Protein AF-A0A182U8M3-F1 (afdb_monomer_lite)

Structure (mmCIF, N/CA/C/O backbone):
data_AF-A0A182U8M3-F1
#
_entry.id   AF-A0A182U8M3-F1
#
loop_
_atom_site.group_PDB
_atom_site.id
_atom_site.type_symbol
_atom_site.label_atom_id
_atom_site.label_alt_id
_atom_site.label_comp_id
_atom_site.label_asym_id
_atom_site.label_entity_id
_atom_site.label_seq_id
_atom_site.pdbx_PDB_ins_code
_atom_site.Cartn_x
_atom_site.Cartn_y
_atom_site.Cartn_z
_atom_site.occupancy
_atom_site.B_iso_or_equiv
_atom_site.auth_seq_id
_atom_site.auth_comp_id
_atom_site.auth_asym_id
_atom_site.auth_atom_id
_atom_site.pdbx_PDB_model_num
ATOM 1 N N . MET A 1 1 ? 18.937 -15.561 -2.465 1.00 44.78 1 MET A N 1
ATOM 2 C CA . MET A 1 1 ? 18.949 -14.124 -2.794 1.00 44.78 1 MET A CA 1
ATOM 3 C C . MET A 1 1 ? 18.477 -13.353 -1.575 1.00 44.78 1 MET A C 1
ATOM 5 O O . MET A 1 1 ? 17.292 -13.453 -1.260 1.00 44.78 1 MET A O 1
ATOM 9 N N . PRO A 1 2 ? 19.389 -12.716 -0.826 1.00 51.06 2 PRO A N 1
ATOM 10 C CA . PRO A 1 2 ? 19.017 -11.904 0.322 1.00 51.06 2 PRO A CA 1
ATOM 11 C C . PRO A 1 2 ? 18.253 -10.675 -0.180 1.00 51.06 2 PRO A C 1
ATOM 13 O O . PRO A 1 2 ? 18.637 -10.051 -1.162 1.00 51.06 2 PRO A O 1
ATOM 16 N N . PHE A 1 3 ? 17.123 -10.382 0.449 1.00 63.44 3 PHE A N 1
ATOM 17 C CA . PHE A 1 3 ? 16.332 -9.193 0.163 1.00 63.44 3 PHE A CA 1
ATOM 18 C C . PHE A 1 3 ? 17.054 -7.983 0.769 1.00 63.44 3 PHE A C 1
ATOM 20 O O . PHE A 1 3 ? 17.241 -7.944 1.987 1.00 63.44 3 PHE A O 1
ATOM 27 N N . ASP A 1 4 ? 17.492 -7.029 -0.058 1.00 78.06 4 ASP A N 1
ATOM 28 C CA . ASP A 1 4 ? 18.108 -5.802 0.449 1.00 78.06 4 ASP A CA 1
ATOM 29 C C . ASP A 1 4 ? 17.029 -4.946 1.131 1.00 78.06 4 ASP A C 1
ATOM 31 O O . ASP A 1 4 ? 15.959 -4.684 0.576 1.00 78.06 4 ASP A O 1
ATOM 35 N N . LYS A 1 5 ? 17.311 -4.490 2.356 1.00 80.62 5 LYS A N 1
ATOM 36 C CA . LYS A 1 5 ? 16.418 -3.615 3.130 1.00 80.62 5 LYS A CA 1
ATOM 37 C C . LYS A 1 5 ? 16.117 -2.319 2.377 1.00 80.62 5 LYS A C 1
ATOM 39 O O . LYS A 1 5 ? 15.052 -1.737 2.576 1.00 80.62 5 LYS A O 1
ATOM 44 N N . LYS A 1 6 ? 17.014 -1.899 1.479 1.00 83.12 6 LYS A N 1
ATOM 45 C CA . LYS A 1 6 ? 16.821 -0.733 0.607 1.00 83.12 6 LYS A CA 1
ATOM 46 C C . LYS A 1 6 ? 15.579 -0.851 -0.280 1.00 83.12 6 LYS A C 1
ATOM 48 O O . LYS A 1 6 ? 14.962 0.166 -0.571 1.00 83.12 6 LYS A O 1
ATOM 53 N N . HIS A 1 7 ? 15.141 -2.063 -0.630 1.00 82.75 7 HIS A N 1
ATOM 54 C CA . HIS A 1 7 ? 13.931 -2.256 -1.436 1.00 82.75 7 HIS A CA 1
ATOM 55 C C . HIS A 1 7 ? 12.655 -1.824 -0.704 1.00 82.75 7 HIS A C 1
ATOM 57 O O . HIS A 1 7 ? 11.691 -1.416 -1.346 1.00 82.75 7 HIS A O 1
ATOM 63 N N . LEU A 1 8 ? 12.642 -1.850 0.635 1.00 84.00 8 LEU A N 1
ATOM 64 C CA . LEU A 1 8 ? 11.505 -1.340 1.414 1.00 84.00 8 LEU A CA 1
ATOM 65 C C . LEU A 1 8 ? 11.366 0.171 1.301 1.00 84.00 8 LEU A C 1
ATOM 67 O O . LEU A 1 8 ? 10.253 0.684 1.329 1.00 84.00 8 LEU A O 1
ATOM 71 N N . LEU A 1 9 ? 12.485 0.877 1.136 1.00 87.00 9 LEU A N 1
ATOM 72 C CA . LEU A 1 9 ? 12.478 2.326 0.973 1.00 87.00 9 LEU A CA 1
ATOM 73 C C . LEU A 1 9 ? 11.791 2.727 -0.340 1.00 87.00 9 LEU A C 1
ATOM 75 O O . LEU A 1 9 ? 11.112 3.748 -0.378 1.00 87.00 9 LEU A O 1
ATOM 79 N N . LEU A 1 10 ? 11.879 1.889 -1.380 1.00 86.50 10 LEU A N 1
ATOM 80 C CA . LEU A 1 10 ? 11.209 2.118 -2.665 1.00 86.50 10 LEU A CA 1
ATOM 81 C C . LEU A 1 10 ? 9.677 2.034 -2.567 1.00 86.50 10 LEU A C 1
ATOM 83 O O . LEU A 1 10 ? 8.983 2.670 -3.355 1.00 86.50 10 LEU A O 1
ATOM 87 N N . LEU A 1 11 ? 9.133 1.291 -1.596 1.00 85.88 11 LEU A N 1
ATOM 88 C CA . LEU A 1 11 ? 7.682 1.219 -1.367 1.00 85.88 11 LEU A CA 1
ATOM 89 C C . LEU A 1 11 ? 7.127 2.499 -0.725 1.00 85.88 11 LEU A C 1
ATOM 91 O O . LEU A 1 11 ? 5.935 2.778 -0.835 1.00 85.88 11 LEU A O 1
ATOM 95 N N . LEU A 1 12 ? 7.987 3.278 -0.066 1.00 86.56 12 LEU A N 1
ATOM 96 C CA . LEU A 1 12 ? 7.625 4.558 0.542 1.00 86.56 12 LEU A CA 1
ATOM 97 C C . LEU A 1 12 ? 7.714 5.720 -0.460 1.00 86.56 12 LEU A C 1
ATOM 99 O O . LEU A 1 12 ? 7.166 6.793 -0.202 1.00 86.56 12 LEU A O 1
ATOM 103 N N . ASP A 1 13 ? 8.361 5.505 -1.608 1.00 87.00 13 ASP A N 1
ATOM 104 C CA . ASP A 1 13 ? 8.422 6.482 -2.689 1.00 87.00 13 ASP A CA 1
ATOM 105 C C . ASP A 1 13 ? 7.098 6.519 -3.469 1.00 87.00 13 ASP A C 1
ATOM 107 O O . ASP A 1 13 ? 6.575 5.494 -3.918 1.00 87.00 13 ASP A O 1
ATOM 111 N N . ARG A 1 14 ? 6.534 7.720 -3.638 1.00 87.12 14 ARG A N 1
ATOM 112 C CA . ARG A 1 14 ? 5.266 7.982 -4.351 1.00 87.12 14 ARG A CA 1
ATOM 113 C C . ARG A 1 14 ? 4.137 6.999 -3.974 1.00 87.12 14 ARG A C 1
ATOM 115 O O . ARG A 1 14 ? 3.707 6.195 -4.805 1.00 87.12 14 ARG A O 1
ATOM 122 N N . PRO A 1 15 ? 3.578 7.081 -2.755 1.00 86.06 15 PRO A N 1
ATOM 123 C CA . PRO A 1 15 ? 2.660 6.066 -2.211 1.00 86.06 15 PRO A CA 1
ATOM 124 C C . PRO A 1 15 ? 1.330 5.921 -2.978 1.00 86.06 15 PRO A C 1
ATOM 126 O O . PRO A 1 15 ? 0.626 4.917 -2.867 1.00 86.06 15 PRO A O 1
ATOM 129 N N . ARG A 1 16 ? 0.950 6.925 -3.779 1.00 85.94 16 ARG A N 1
ATOM 130 C CA . ARG A 1 16 ? -0.273 6.877 -4.600 1.00 85.94 16 ARG A CA 1
ATOM 131 C C . ARG A 1 16 ? -0.083 6.142 -5.925 1.00 85.94 16 ARG A C 1
ATOM 133 O O . ARG A 1 16 ? -1.070 5.723 -6.528 1.00 85.94 16 ARG A O 1
ATOM 140 N N . GLU A 1 17 ? 1.155 5.957 -6.362 1.00 86.88 17 GLU A N 1
ATOM 141 C CA . GLU A 1 17 ? 1.478 5.265 -7.604 1.00 86.88 17 GLU A CA 1
ATOM 142 C C . GLU A 1 17 ? 1.553 3.749 -7.368 1.00 86.88 17 GLU A C 1
ATOM 144 O O . GLU A 1 17 ? 2.254 3.320 -6.449 1.00 86.88 17 GLU A O 1
ATOM 149 N N . PRO A 1 18 ? 0.832 2.923 -8.156 1.00 86.62 18 PRO A N 1
ATOM 150 C CA . PRO A 1 18 ? 1.007 1.474 -8.184 1.00 86.62 18 PRO A CA 1
ATOM 151 C C . PRO A 1 18 ? 2.467 0.998 -8.185 1.00 86.62 18 PRO A C 1
ATOM 153 O O . PRO A 1 18 ? 3.319 1.580 -8.846 1.00 86.62 18 PRO A O 1
ATOM 156 N N . VAL A 1 19 ? 2.725 -0.105 -7.480 1.00 85.88 19 VAL A N 1
ATOM 157 C CA . VAL A 1 19 ? 4.077 -0.643 -7.236 1.00 85.88 19 VAL A CA 1
ATOM 158 C C . VAL A 1 19 ? 4.762 -1.172 -8.504 1.00 85.88 19 VAL A C 1
ATOM 160 O O . VAL A 1 19 ? 5.982 -1.173 -8.582 1.00 85.88 19 VAL A O 1
ATOM 163 N N . PHE A 1 20 ? 3.992 -1.576 -9.516 1.00 82.81 20 PHE A N 1
ATOM 164 C CA . PHE A 1 20 ? 4.525 -2.019 -10.810 1.00 82.81 20 PHE A CA 1
ATOM 165 C C . PHE A 1 20 ? 5.028 -0.864 -11.697 1.00 82.81 20 PHE A C 1
ATOM 167 O O . PHE A 1 20 ? 5.617 -1.113 -12.745 1.00 82.81 20 PHE A O 1
ATOM 174 N N . MET A 1 21 ? 4.773 0.397 -11.325 1.00 84.62 21 MET A N 1
ATOM 175 C CA . MET A 1 21 ? 5.399 1.539 -11.995 1.00 84.62 21 MET A CA 1
ATOM 176 C C . MET A 1 21 ? 6.823 1.743 -11.477 1.00 84.62 21 MET A C 1
ATOM 178 O O . MET A 1 21 ? 7.124 1.429 -10.327 1.00 84.62 21 MET A O 1
ATOM 182 N N . GLY A 1 22 ? 7.688 2.302 -12.325 1.00 81.25 22 GLY A N 1
ATOM 183 C CA . GLY A 1 22 ? 9.079 2.581 -11.970 1.00 81.25 22 GLY A CA 1
ATOM 184 C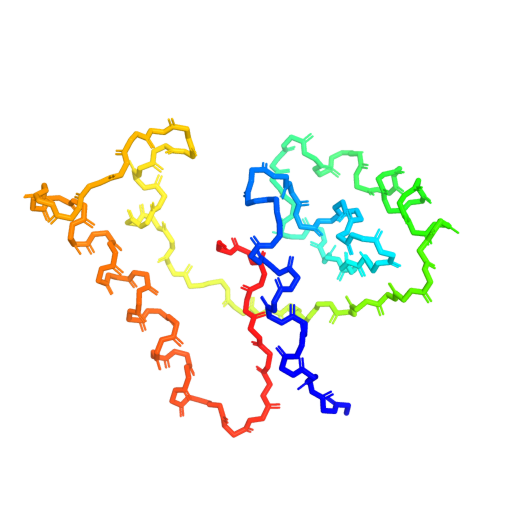 C . GLY A 1 22 ? 9.200 3.466 -10.730 1.00 81.25 22 GLY A C 1
ATOM 185 O O . GLY A 1 22 ? 8.729 4.604 -10.718 1.00 81.25 22 GLY A O 1
ATOM 186 N N . LYS A 1 23 ? 9.860 2.941 -9.694 1.00 81.44 23 LYS A N 1
ATOM 187 C CA . LYS A 1 23 ? 10.268 3.679 -8.494 1.00 81.44 23 LYS A CA 1
ATOM 188 C C . LYS A 1 23 ? 11.723 4.092 -8.690 1.00 81.44 23 LYS A C 1
ATOM 190 O O . LYS A 1 23 ? 12.650 3.305 -8.496 1.00 81.44 23 LYS A O 1
ATOM 195 N N . GLY A 1 24 ? 11.925 5.309 -9.191 1.00 79.19 24 GLY A N 1
ATOM 196 C CA . GLY A 1 24 ? 13.231 5.747 -9.681 1.00 79.19 24 GLY A CA 1
ATOM 197 C C . GLY A 1 24 ? 13.647 4.952 -10.922 1.00 79.19 24 GLY A C 1
ATOM 198 O O . GLY A 1 24 ? 12.997 5.056 -11.958 1.00 79.19 24 GLY A O 1
ATOM 199 N N . ARG A 1 25 ? 14.724 4.165 -10.815 1.00 80.88 25 ARG A N 1
ATOM 200 C CA . ARG A 1 25 ? 15.242 3.303 -11.899 1.00 80.88 25 ARG A CA 1
ATOM 201 C C . ARG A 1 25 ? 14.944 1.813 -11.697 1.00 80.88 25 ARG A C 1
ATOM 203 O O . ARG A 1 25 ? 15.434 0.978 -12.454 1.00 80.88 25 ARG A O 1
ATOM 210 N N . VAL A 1 26 ? 14.149 1.490 -10.678 1.00 85.44 26 VAL A N 1
ATOM 211 C CA . VAL A 1 26 ? 13.853 0.119 -10.256 1.00 85.44 26 VAL A CA 1
ATOM 212 C C . VAL A 1 26 ? 12.380 -0.196 -10.493 1.00 85.44 26 VAL A C 1
ATOM 214 O O . VAL A 1 26 ? 11.507 0.637 -10.229 1.00 85.44 26 VAL A O 1
ATOM 217 N N . VAL A 1 27 ? 12.092 -1.406 -10.970 1.00 86.56 27 VAL A N 1
ATOM 218 C CA . VAL A 1 27 ? 10.725 -1.906 -11.175 1.00 86.56 27 VAL A CA 1
ATOM 219 C C . VAL A 1 27 ? 10.519 -3.199 -10.398 1.00 86.56 27 VAL A C 1
ATOM 221 O O . VAL A 1 27 ? 11.371 -4.088 -10.392 1.00 86.56 27 VAL A O 1
ATOM 224 N N . PHE A 1 28 ? 9.364 -3.313 -9.748 1.00 86.00 28 PHE A N 1
ATOM 225 C CA . PHE A 1 28 ? 8.930 -4.561 -9.136 1.00 86.00 28 PHE A CA 1
ATOM 226 C C . PHE A 1 28 ? 8.226 -5.424 -10.179 1.00 86.00 28 PHE A C 1
ATOM 228 O O . PHE A 1 28 ? 7.232 -5.003 -10.773 1.00 86.00 28 PHE A O 1
ATOM 235 N N . ASP A 1 29 ? 8.724 -6.640 -10.369 1.00 84.88 29 ASP A N 1
ATOM 236 C CA . ASP A 1 29 ? 8.057 -7.648 -11.185 1.00 84.88 29 ASP A CA 1
ATOM 237 C C . ASP A 1 29 ? 6.992 -8.333 -10.325 1.00 84.88 29 ASP A C 1
ATOM 239 O O . ASP A 1 29 ? 7.287 -9.173 -9.468 1.00 84.88 29 ASP A O 1
ATOM 243 N N . VAL A 1 30 ? 5.761 -7.844 -10.478 1.00 83.19 30 VAL A N 1
ATOM 244 C CA . VAL A 1 30 ? 4.601 -8.220 -9.674 1.00 83.19 30 VAL A CA 1
ATOM 245 C C . VAL A 1 30 ? 3.772 -9.261 -10.431 1.00 83.19 30 VAL A C 1
ATOM 247 O O . VAL A 1 30 ? 3.309 -8.967 -11.532 1.00 83.19 30 VAL A O 1
ATOM 250 N N . PRO A 1 31 ? 3.512 -10.435 -9.829 1.00 82.12 31 PRO A N 1
ATOM 251 C CA . PRO A 1 31 ? 2.602 -11.432 -10.382 1.00 82.12 31 PRO A CA 1
ATOM 252 C C . PRO A 1 31 ? 1.174 -10.910 -10.630 1.00 82.12 31 PRO A C 1
ATOM 254 O O . PRO A 1 31 ? 0.641 -10.122 -9.843 1.00 82.12 31 PRO A O 1
ATOM 257 N N . ASP A 1 32 ? 0.515 -11.416 -11.678 1.00 79.56 32 ASP A N 1
ATOM 258 C CA . ASP A 1 32 ? -0.812 -10.960 -12.134 1.00 79.56 32 ASP A CA 1
ATOM 259 C C . ASP A 1 32 ? -1.914 -11.029 -11.066 1.00 79.56 32 ASP A C 1
ATOM 261 O O . ASP A 1 32 ? -2.867 -10.246 -11.086 1.00 79.56 32 ASP A O 1
ATOM 265 N N . ASN A 1 33 ? -1.794 -11.945 -10.102 1.00 80.25 33 ASN A N 1
ATOM 266 C CA . ASN A 1 33 ? -2.748 -12.101 -9.002 1.00 80.25 33 ASN A CA 1
ATOM 267 C C . ASN A 1 33 ? -2.759 -10.913 -8.026 1.00 80.25 33 ASN A C 1
ATOM 269 O O . ASN A 1 33 ? -3.703 -10.784 -7.248 1.00 80.25 33 ASN A O 1
ATOM 273 N N . TYR A 1 34 ? -1.750 -10.043 -8.067 1.00 81.38 34 TYR A N 1
ATOM 274 C CA . TYR A 1 34 ? -1.703 -8.818 -7.266 1.00 81.38 34 TYR A CA 1
ATOM 275 C C . TYR A 1 34 ? -2.103 -7.564 -8.038 1.00 81.38 34 TYR A C 1
ATOM 277 O O . TYR A 1 34 ? -2.216 -6.485 -7.450 1.00 81.38 34 TYR A O 1
ATOM 285 N N . LEU A 1 35 ? -2.335 -7.683 -9.347 1.00 82.06 35 LEU A N 1
ATOM 286 C CA . LEU A 1 35 ? -2.918 -6.601 -10.119 1.00 82.06 35 LEU A CA 1
ATOM 287 C C . LEU A 1 35 ? -4.393 -6.461 -9.739 1.00 82.06 35 LEU A C 1
ATOM 289 O O . LEU A 1 35 ? -5.153 -7.431 -9.679 1.00 82.06 35 LEU A O 1
ATOM 293 N N . THR A 1 36 ? -4.810 -5.221 -9.494 1.00 80.38 36 THR A N 1
ATOM 294 C CA . THR A 1 36 ? -6.227 -4.909 -9.316 1.00 80.38 36 THR A CA 1
ATOM 295 C C . THR A 1 36 ? -6.987 -5.200 -10.609 1.00 80.38 36 THR A C 1
ATOM 297 O O . THR A 1 36 ? -6.406 -5.175 -11.697 1.00 80.38 36 THR A O 1
ATOM 300 N N . ASP A 1 37 ? -8.298 -5.436 -10.516 1.00 79.56 37 ASP A N 1
ATOM 301 C CA . ASP A 1 37 ? -9.121 -5.851 -11.665 1.00 79.56 37 ASP A CA 1
ATOM 302 C C . ASP A 1 37 ? -9.003 -4.907 -12.870 1.00 79.56 37 ASP A C 1
ATOM 304 O O . ASP A 1 37 ? -9.038 -5.348 -14.015 1.00 79.56 37 ASP A O 1
ATOM 308 N N . ARG A 1 38 ? -8.765 -3.612 -12.618 1.00 81.69 38 ARG A N 1
ATOM 309 C CA . ARG A 1 38 ? -8.567 -2.596 -13.661 1.00 81.69 38 ARG A CA 1
ATOM 310 C C . ARG A 1 38 ? -7.283 -2.779 -14.481 1.00 81.69 38 ARG A C 1
ATOM 312 O O . ARG A 1 38 ? -7.223 -2.309 -15.609 1.00 81.69 38 ARG A O 1
ATOM 319 N N . TYR A 1 39 ? -6.251 -3.396 -13.904 1.00 80.38 39 TYR A N 1
ATOM 320 C CA . TYR A 1 39 ? -4.928 -3.539 -14.521 1.00 80.38 39 TYR A CA 1
ATOM 321 C C . TYR A 1 39 ? -4.643 -4.944 -15.033 1.00 80.38 39 TYR A C 1
ATOM 323 O O . TYR A 1 39 ? -3.783 -5.098 -15.891 1.00 80.38 39 TYR A O 1
ATOM 331 N N . ARG A 1 40 ? -5.390 -5.950 -14.569 1.00 80.44 40 ARG A N 1
ATOM 332 C CA . ARG A 1 40 ? -5.272 -7.333 -15.042 1.00 80.44 40 ARG A CA 1
ATOM 333 C C . ARG A 1 40 ? -5.316 -7.481 -16.578 1.00 80.44 40 ARG A C 1
ATOM 335 O O . ARG A 1 40 ? -4.456 -8.185 -17.094 1.00 80.44 40 ARG A O 1
ATOM 342 N N . PRO A 1 41 ? -6.220 -6.821 -17.338 1.00 82.00 41 PRO A N 1
ATOM 343 C CA . PRO A 1 41 ? -6.254 -6.986 -18.797 1.00 82.00 41 PRO A CA 1
ATOM 344 C C . PRO A 1 41 ? -5.071 -6.330 -19.527 1.00 82.00 41 PRO A C 1
ATOM 346 O O . PRO A 1 41 ? -4.764 -6.716 -20.648 1.00 82.00 41 PRO A O 1
ATOM 349 N N . ILE A 1 42 ? -4.401 -5.357 -18.900 1.00 81.56 42 ILE A N 1
ATOM 350 C CA . ILE A 1 42 ? -3.278 -4.600 -19.480 1.00 81.56 42 ILE A CA 1
ATOM 351 C C . ILE A 1 42 ? -1.936 -4.922 -18.805 1.00 81.56 42 ILE A C 1
ATOM 353 O O . ILE A 1 42 ? -0.947 -4.225 -19.026 1.00 81.56 42 ILE A O 1
ATOM 357 N N . GLY A 1 43 ? -1.880 -5.987 -17.999 1.00 77.56 43 GLY A N 1
ATOM 358 C CA . GLY A 1 43 ? -0.678 -6.431 -17.286 1.00 77.56 43 GLY A CA 1
ATOM 359 C C . GLY A 1 43 ? 0.549 -6.602 -18.194 1.00 77.56 43 GLY A C 1
ATOM 360 O O . GLY A 1 43 ? 1.574 -5.978 -17.910 1.00 77.56 43 GLY A O 1
ATOM 361 N N . PRO A 1 44 ? 0.448 -7.334 -19.324 1.00 79.56 44 PRO A N 1
ATOM 362 C CA . PRO A 1 44 ? 1.577 -7.541 -20.235 1.00 79.56 44 PRO A CA 1
ATOM 363 C C . PRO A 1 44 ? 2.109 -6.235 -20.837 1.00 79.56 44 PRO A C 1
ATOM 365 O O . PRO A 1 44 ? 3.314 -6.035 -20.962 1.00 79.56 44 PRO A O 1
ATOM 368 N N . GLU A 1 45 ? 1.213 -5.309 -21.177 1.00 81.31 45 GLU A N 1
ATOM 369 C CA . GLU A 1 45 ? 1.587 -4.021 -21.759 1.00 81.31 45 GLU A CA 1
ATOM 370 C C . GLU A 1 45 ? 2.284 -3.113 -20.737 1.00 81.31 45 GLU A C 1
ATOM 372 O O . GLU A 1 45 ? 3.268 -2.445 -21.059 1.00 81.31 45 GLU A O 1
ATOM 377 N N . ILE A 1 46 ? 1.814 -3.123 -19.487 1.00 79.44 46 ILE A N 1
ATOM 378 C CA . ILE A 1 46 ? 2.448 -2.412 -18.373 1.00 79.44 46 ILE A CA 1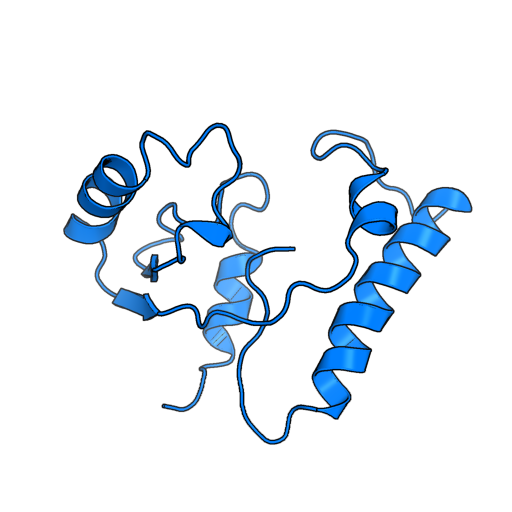
ATOM 379 C C . ILE A 1 46 ? 3.853 -2.972 -18.127 1.00 79.44 46 ILE A C 1
ATOM 381 O O . ILE A 1 46 ? 4.808 -2.197 -18.045 1.00 79.44 46 ILE A O 1
ATOM 385 N N . GLN A 1 47 ? 3.998 -4.297 -18.048 1.00 75.81 47 GLN A N 1
ATOM 386 C CA . GLN A 1 47 ? 5.304 -4.919 -17.830 1.00 75.81 47 GLN A CA 1
ATOM 387 C C . GLN A 1 47 ? 6.296 -4.596 -18.952 1.00 75.81 47 GLN A C 1
ATOM 389 O O . GLN A 1 47 ? 7.443 -4.266 -18.656 1.00 75.81 47 GLN A O 1
ATOM 394 N N . ASN A 1 48 ? 5.860 -4.600 -20.214 1.00 81.31 48 ASN A N 1
ATOM 395 C CA . ASN A 1 48 ? 6.723 -4.234 -21.338 1.00 81.31 48 ASN A CA 1
ATOM 396 C C . ASN A 1 48 ? 7.171 -2.764 -21.255 1.00 81.31 48 ASN A C 1
ATOM 398 O O . ASN A 1 48 ? 8.366 -2.476 -21.289 1.00 81.31 48 ASN A O 1
ATOM 402 N N . ARG A 1 49 ? 6.235 -1.826 -21.049 1.00 80.00 49 ARG A N 1
ATOM 403 C CA . ARG A 1 49 ? 6.530 -0.378 -21.028 1.00 80.00 49 ARG A CA 1
ATOM 404 C C . ARG A 1 49 ? 7.469 0.041 -19.895 1.00 80.00 49 ARG A C 1
ATOM 406 O O . ARG A 1 49 ? 8.358 0.871 -20.097 1.00 80.00 49 ARG A O 1
ATOM 413 N N . PHE A 1 50 ? 7.250 -0.486 -18.691 1.00 74.25 50 PHE A N 1
ATOM 414 C CA . PHE A 1 50 ? 8.040 -0.099 -17.519 1.00 74.25 50 PHE A CA 1
ATOM 415 C C . PHE A 1 50 ? 9.273 -0.982 -17.332 1.00 74.25 50 PHE A C 1
ATOM 417 O O . PHE A 1 50 ? 10.284 -0.507 -16.822 1.00 74.25 50 PHE A O 1
ATOM 424 N N . GLY A 1 51 ? 9.229 -2.234 -17.788 1.00 71.12 51 GLY A N 1
ATOM 425 C CA . GLY A 1 51 ? 10.349 -3.160 -17.690 1.00 71.12 51 GLY A CA 1
ATOM 426 C C . GLY A 1 51 ? 11.513 -2.818 -18.617 1.00 71.12 51 GLY A C 1
ATOM 427 O O . GLY A 1 51 ? 12.657 -3.048 -18.225 1.00 71.12 51 GLY A O 1
ATOM 428 N N . GLU A 1 52 ? 11.268 -2.301 -19.825 1.00 72.75 52 GLU A N 1
ATOM 429 C CA . GLU A 1 52 ? 12.335 -1.983 -20.796 1.00 72.75 52 GLU A CA 1
ATOM 430 C C . GLU A 1 52 ? 13.238 -0.823 -20.355 1.00 72.75 52 GLU A C 1
ATOM 432 O O . GLU A 1 52 ? 14.427 -0.825 -20.653 1.00 72.75 52 GLU A O 1
ATOM 437 N N . ASN A 1 53 ? 12.697 0.136 -19.599 1.00 69.62 53 ASN A N 1
ATOM 438 C CA . ASN A 1 53 ? 13.420 1.337 -19.163 1.00 69.62 53 ASN A CA 1
ATOM 439 C C . ASN A 1 53 ? 14.043 1.211 -17.758 1.00 69.62 53 ASN A C 1
ATOM 441 O O . ASN A 1 53 ? 14.585 2.187 -17.237 1.00 69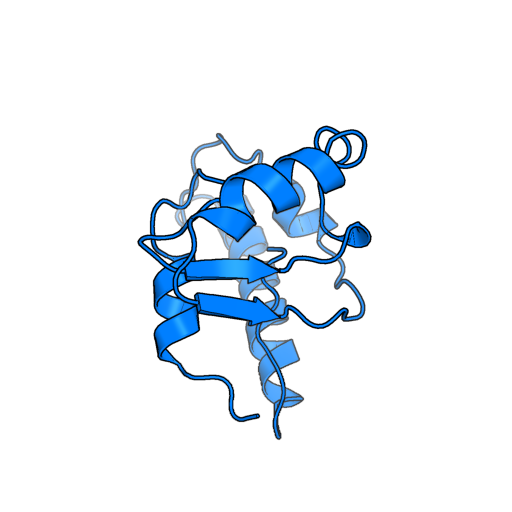.62 53 ASN A O 1
ATOM 445 N N . ALA A 1 54 ? 13.929 0.046 -17.113 1.00 77.25 54 ALA A N 1
ATOM 446 C CA . ALA A 1 54 ? 14.397 -0.173 -15.746 1.00 77.25 54 ALA A CA 1
ATOM 447 C C . ALA A 1 54 ? 15.833 -0.715 -15.711 1.00 77.25 54 ALA A C 1
ATOM 449 O O . ALA A 1 54 ? 16.154 -1.673 -16.413 1.00 77.25 54 ALA A O 1
ATOM 450 N N . GLU A 1 55 ? 16.676 -0.151 -14.842 1.00 81.62 55 GLU A N 1
ATOM 451 C CA . GLU A 1 55 ? 18.038 -0.652 -14.599 1.00 81.62 55 GLU A CA 1
ATOM 452 C C . GLU A 1 55 ? 18.029 -1.916 -13.732 1.00 81.62 55 GLU A C 1
ATOM 454 O O . GLU A 1 55 ? 18.877 -2.791 -13.893 1.00 81.62 55 GLU A O 1
ATOM 459 N N . GLU A 1 56 ? 17.051 -2.036 -12.829 1.00 84.06 56 GLU A N 1
ATOM 460 C CA . GLU A 1 56 ? 16.931 -3.168 -11.913 1.00 84.06 56 GLU A CA 1
ATOM 461 C C . GLU A 1 56 ? 15.484 -3.670 -11.833 1.00 84.06 56 GLU A C 1
ATOM 463 O O . GLU A 1 56 ? 14.532 -2.889 -11.729 1.00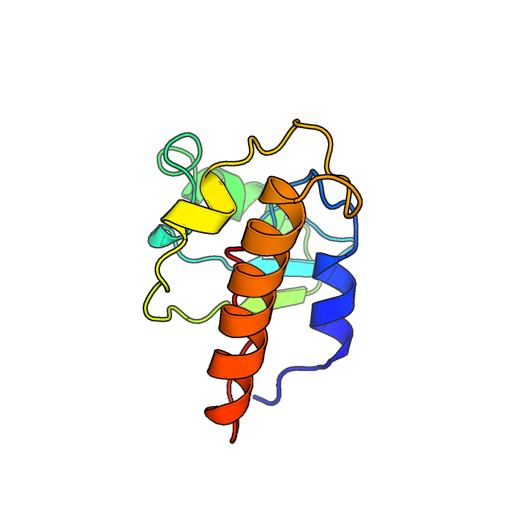 84.06 56 GLU A O 1
ATOM 468 N N . ARG A 1 57 ? 15.323 -5.000 -11.855 1.00 83.00 57 ARG A N 1
ATOM 469 C CA . ARG A 1 57 ? 14.034 -5.683 -11.701 1.00 83.00 57 ARG A CA 1
ATOM 470 C C . ARG A 1 57 ? 14.035 -6.523 -10.431 1.00 83.00 57 ARG A C 1
ATOM 472 O O . ARG A 1 57 ? 14.820 -7.463 -10.305 1.00 83.00 57 ARG A O 1
ATOM 479 N N . ILE A 1 58 ? 13.130 -6.211 -9.508 1.00 84.00 58 ILE A N 1
ATOM 480 C CA . ILE A 1 58 ? 12.990 -6.934 -8.242 1.00 84.00 58 ILE A CA 1
ATOM 481 C C . ILE A 1 58 ? 11.829 -7.929 -8.367 1.00 84.00 58 ILE A C 1
ATOM 483 O O . ILE A 1 58 ? 10.674 -7.496 -8.405 1.00 84.00 58 ILE A O 1
ATOM 487 N N . PRO A 1 59 ? 12.087 -9.250 -8.387 1.00 82.88 59 PRO A N 1
ATOM 488 C CA . PRO A 1 59 ? 11.025 -10.243 -8.472 1.00 82.88 59 PRO A CA 1
ATOM 489 C C . PRO A 1 59 ? 10.245 -10.334 -7.161 1.00 82.88 59 PRO A C 1
ATOM 491 O O . PRO A 1 59 ? 10.816 -10.574 -6.089 1.00 82.88 59 PRO A O 1
ATOM 494 N N . VAL A 1 60 ? 8.923 -10.199 -7.250 1.00 82.38 60 VAL A N 1
ATOM 495 C CA . VAL A 1 60 ? 8.005 -10.390 -6.126 1.00 82.38 60 VAL A CA 1
ATOM 496 C C . VAL A 1 60 ? 7.537 -11.838 -6.084 1.00 82.38 60 VAL A C 1
ATOM 498 O O . VAL A 1 60 ? 7.018 -12.388 -7.051 1.00 82.38 60 VAL A O 1
ATOM 501 N N . ARG A 1 61 ? 7.673 -12.474 -4.921 1.00 77.56 61 ARG A N 1
ATOM 502 C CA . ARG A 1 61 ? 7.184 -13.837 -4.702 1.00 77.56 61 ARG A CA 1
ATOM 503 C C . ARG A 1 61 ? 5.688 -13.827 -4.427 1.00 77.56 61 ARG A C 1
ATOM 505 O O . ARG A 1 61 ? 5.187 -13.028 -3.635 1.00 77.56 61 ARG A O 1
ATOM 512 N N . SER A 1 62 ? 4.990 -14.787 -5.023 1.00 74.06 62 SER A N 1
ATOM 513 C CA . SER A 1 62 ? 3.616 -15.080 -4.637 1.00 74.06 62 SER A CA 1
ATOM 514 C C . SER A 1 62 ? 3.576 -15.651 -3.215 1.00 74.06 62 SER A C 1
ATOM 516 O O . SER A 1 62 ? 4.391 -16.497 -2.845 1.00 74.06 62 SER A O 1
ATOM 518 N N . ILE A 1 63 ? 2.649 -15.151 -2.408 1.00 79.44 63 ILE A N 1
ATOM 519 C CA . ILE A 1 63 ? 2.399 -15.527 -1.019 1.00 79.44 63 ILE A CA 1
ATOM 520 C C . ILE A 1 63 ? 0.897 -15.727 -0.851 1.00 79.44 63 ILE A C 1
ATOM 522 O O . ILE A 1 63 ? 0.095 -15.133 -1.571 1.00 79.44 63 ILE A O 1
ATOM 526 N N . ALA A 1 64 ? 0.505 -16.519 0.147 1.00 78.19 64 ALA A N 1
ATOM 527 C CA . ALA A 1 64 ? -0.887 -16.546 0.571 1.00 78.19 64 ALA A CA 1
ATOM 528 C C . ALA A 1 64 ? -1.300 -15.136 1.033 1.00 78.19 64 ALA A C 1
ATOM 530 O O . ALA A 1 64 ? -0.658 -14.531 1.910 1.00 78.19 64 ALA A O 1
ATOM 531 N N . LEU A 1 65 ? -2.343 -14.608 0.392 1.00 78.31 65 LEU A N 1
ATOM 532 C CA . LEU A 1 65 ? -2.901 -13.300 0.702 1.00 78.31 65 LEU A CA 1
ATOM 533 C C . LEU A 1 65 ? -3.551 -13.356 2.092 1.00 78.31 65 LEU A C 1
ATOM 535 O O . LEU A 1 65 ? -4.389 -14.227 2.334 1.00 78.31 65 LEU A O 1
ATOM 539 N N . PRO A 1 66 ? -3.156 -12.469 3.022 1.00 84.25 66 PRO A N 1
ATOM 540 C CA . PRO A 1 66 ? -3.827 -12.368 4.306 1.00 84.25 66 PRO A CA 1
ATOM 541 C C . PRO A 1 66 ? -5.216 -11.751 4.105 1.00 84.25 66 PRO A C 1
ATOM 543 O O . PRO A 1 66 ? -5.496 -11.132 3.079 1.00 84.25 66 PRO A O 1
ATOM 546 N N . ASP A 1 67 ? -6.087 -11.882 5.101 1.00 84.25 67 ASP A N 1
ATOM 547 C CA . ASP A 1 67 ? -7.390 -11.225 5.058 1.00 84.25 67 ASP A CA 1
ATOM 548 C C . ASP A 1 67 ? -7.232 -9.698 5.157 1.00 84.25 67 ASP A C 1
ATOM 550 O O . ASP A 1 67 ? -6.919 -9.151 6.216 1.00 84.25 67 ASP A O 1
ATOM 554 N N . LEU A 1 68 ? -7.459 -9.012 4.034 1.00 87.19 68 LEU A N 1
ATOM 555 C CA . LEU A 1 68 ? -7.363 -7.557 3.913 1.00 87.19 68 LEU A CA 1
ATOM 556 C C . LEU A 1 68 ? -8.717 -6.842 4.005 1.00 87.19 68 LEU A C 1
ATOM 558 O O . LEU A 1 68 ? -8.759 -5.621 3.868 1.00 87.19 68 LEU A O 1
ATOM 562 N N . ARG A 1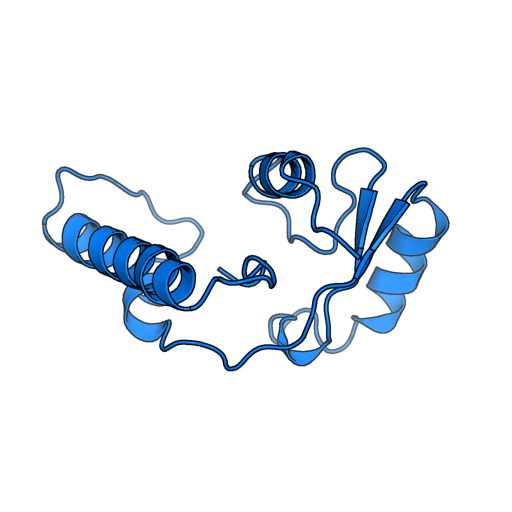 69 ? -9.824 -7.541 4.297 1.00 89.00 69 ARG A N 1
ATOM 563 C CA . ARG A 1 69 ? -11.168 -6.927 4.332 1.00 89.00 69 ARG A CA 1
ATOM 564 C C . ARG A 1 69 ? -11.260 -5.737 5.291 1.00 89.00 69 ARG A C 1
ATOM 566 O O . ARG A 1 69 ? -11.890 -4.736 4.969 1.00 89.00 69 ARG A O 1
ATOM 573 N N . ILE A 1 70 ? -10.619 -5.831 6.460 1.00 89.25 70 ILE A N 1
ATOM 574 C CA . ILE A 1 70 ? -10.633 -4.757 7.465 1.00 89.25 70 ILE A CA 1
ATOM 575 C C . ILE A 1 70 ? -9.781 -3.560 6.998 1.00 89.25 70 ILE A C 1
ATOM 577 O O . ILE A 1 70 ? -10.327 -2.456 6.956 1.00 89.25 70 ILE A O 1
ATOM 581 N N . PRO A 1 71 ? -8.500 -3.720 6.601 1.00 90.44 71 PRO A N 1
ATOM 582 C CA . PRO A 1 71 ? -7.723 -2.622 6.024 1.00 90.44 71 PRO A CA 1
ATOM 583 C C . PRO A 1 71 ? -8.348 -1.965 4.792 1.00 90.44 71 PRO A C 1
ATOM 585 O O . PRO A 1 71 ? -8.343 -0.742 4.686 1.00 90.44 71 PRO A O 1
ATOM 588 N N . MET A 1 72 ? -8.949 -2.758 3.905 1.00 89.56 72 MET A N 1
ATOM 589 C CA . MET A 1 72 ? -9.581 -2.272 2.675 1.00 89.56 72 MET A CA 1
ATOM 590 C C . MET A 1 72 ? -10.960 -1.636 2.896 1.00 89.56 72 MET A C 1
ATOM 592 O O . MET A 1 72 ? -11.560 -1.145 1.944 1.00 89.56 72 MET A O 1
ATOM 596 N N . SER A 1 73 ? -11.466 -1.613 4.134 1.00 91.50 73 SER A N 1
ATOM 597 C CA . SER A 1 73 ? -12.704 -0.893 4.466 1.00 91.50 73 SER A CA 1
ATOM 598 C C . SER A 1 73 ? -12.552 0.632 4.415 1.00 91.50 73 SER A C 1
ATOM 600 O O . SER A 1 73 ? -13.559 1.337 4.389 1.00 91.50 73 SER A O 1
ATOM 602 N N . LEU A 1 74 ? -11.314 1.141 4.401 1.00 92.75 74 LEU A N 1
ATOM 603 C CA . LEU A 1 74 ? -11.001 2.546 4.154 1.00 92.75 74 LEU A CA 1
ATOM 604 C C . LEU A 1 74 ? -10.622 2.727 2.680 1.00 92.75 74 LEU A C 1
ATOM 606 O O . LEU A 1 74 ? -9.711 2.057 2.186 1.00 92.75 74 LEU A O 1
ATOM 610 N N . GLY A 1 75 ? -11.290 3.642 1.977 1.00 90.44 75 GLY A N 1
ATOM 611 C CA . GLY A 1 75 ? -10.962 3.937 0.585 1.00 90.44 75 GLY A CA 1
ATOM 612 C C . GLY A 1 75 ? -9.521 4.440 0.413 1.00 90.44 75 GLY A C 1
ATOM 613 O O . GLY A 1 75 ? -9.002 5.190 1.236 1.00 90.44 75 GLY A O 1
ATOM 614 N N . ARG A 1 76 ? -8.873 4.096 -0.709 1.00 88.00 76 ARG A N 1
ATOM 615 C CA . ARG A 1 76 ? -7.472 4.481 -1.004 1.00 88.00 76 ARG A CA 1
ATOM 616 C C . ARG A 1 76 ? -7.227 6.001 -1.031 1.00 88.00 76 ARG A C 1
ATOM 618 O O . ARG A 1 76 ? -6.088 6.438 -0.900 1.00 88.00 76 ARG A O 1
ATOM 625 N N . GLN A 1 77 ? -8.273 6.797 -1.254 1.00 90.00 77 GLN A N 1
ATOM 626 C CA . GLN A 1 77 ? -8.219 8.265 -1.298 1.00 90.00 77 GLN A CA 1
ATOM 627 C C . GLN A 1 77 ? -8.872 8.929 -0.073 1.00 90.00 77 GLN A C 1
ATOM 629 O O . GLN A 1 77 ? -8.923 10.157 -0.004 1.00 90.00 77 GLN A O 1
ATOM 634 N N . GLU A 1 78 ? -9.377 8.145 0.883 1.00 92.62 78 GLU A N 1
ATOM 635 C CA . GLU A 1 78 ? -9.982 8.685 2.099 1.00 92.62 78 GLU A CA 1
ATOM 636 C C . GLU A 1 78 ? -8.924 9.215 3.072 1.00 92.62 78 GLU A C 1
ATOM 638 O O . GLU A 1 78 ? -7.758 8.816 3.060 1.00 92.62 78 GLU A O 1
ATOM 643 N N . GLN A 1 79 ? -9.345 10.134 3.940 1.00 93.94 79 GLN A N 1
ATOM 644 C CA . GLN A 1 79 ? -8.478 10.691 4.972 1.00 93.94 79 GLN A CA 1
ATOM 645 C C . GLN A 1 79 ? -8.262 9.675 6.096 1.00 93.94 79 GLN A C 1
ATOM 647 O O . GLN A 1 79 ? -9.214 9.123 6.651 1.00 93.94 79 GLN A O 1
ATOM 652 N N . PHE A 1 80 ? -7.005 9.479 6.484 1.00 95.06 80 PHE A N 1
ATOM 653 C CA . PHE A 1 80 ? -6.627 8.644 7.619 1.00 95.06 80 PHE A CA 1
ATOM 654 C C . PHE A 1 80 ? -6.254 9.514 8.824 1.00 95.06 80 PHE A C 1
ATOM 656 O O . PHE A 1 80 ? -5.585 10.534 8.693 1.00 95.06 80 PHE A O 1
ATOM 663 N N . SER A 1 81 ? -6.675 9.101 10.021 1.00 95.62 81 SER A N 1
ATOM 664 C CA . SER A 1 81 ? -6.360 9.804 11.269 1.00 95.62 81 SER A CA 1
ATOM 665 C C . SER A 1 81 ? -6.395 8.844 12.447 1.00 95.62 81 SER A C 1
ATOM 667 O O . SER A 1 81 ? -7.412 8.192 12.681 1.00 95.62 81 SER A O 1
ATOM 669 N N . LEU A 1 82 ? -5.308 8.794 13.219 1.00 94.44 82 LEU A N 1
ATOM 670 C CA . LEU A 1 82 ? -5.189 7.951 14.414 1.00 94.44 82 LEU A CA 1
ATOM 671 C C . LEU A 1 82 ? -6.115 8.387 15.559 1.00 94.44 82 LEU A C 1
ATOM 673 O O . LEU A 1 82 ? -6.343 7.614 16.486 1.00 94.44 82 LEU A O 1
ATOM 677 N N . PHE A 1 83 ? -6.694 9.586 15.502 1.00 95.88 83 PHE A N 1
ATOM 678 C CA . PHE A 1 83 ? -7.652 10.036 16.515 1.00 95.88 83 PHE A CA 1
ATOM 679 C C . PHE A 1 83 ? -9.016 9.349 16.370 1.00 95.88 83 PHE A C 1
ATOM 681 O O . PHE A 1 83 ? -9.736 9.173 17.352 1.00 95.88 83 PHE A O 1
ATOM 688 N N . ILE A 1 84 ? -9.353 8.875 15.167 1.00 94.69 84 ILE A N 1
ATOM 689 C CA . ILE A 1 84 ? -10.615 8.183 14.905 1.00 94.69 84 ILE A CA 1
ATOM 690 C C . ILE A 1 84 ? -10.496 6.724 15.389 1.00 94.69 84 ILE A C 1
ATOM 692 O O . ILE A 1 84 ? -9.650 5.977 14.889 1.00 94.69 84 ILE A O 1
ATOM 696 N N . PRO A 1 85 ? -11.352 6.249 16.322 1.00 95.06 85 PRO A N 1
ATOM 697 C CA . PRO A 1 85 ? -11.270 4.882 16.852 1.00 95.06 85 PRO A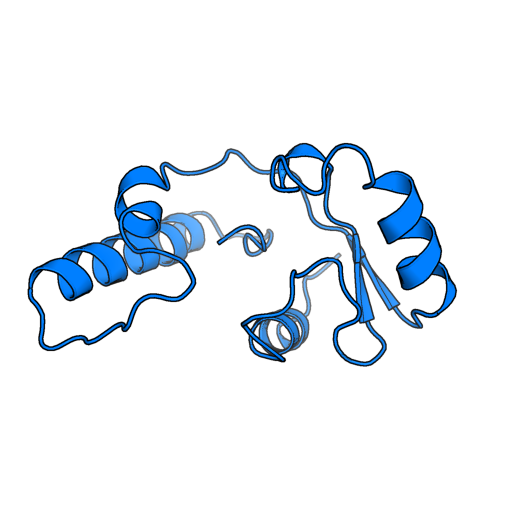 CA 1
ATOM 698 C C . PRO A 1 85 ? -11.339 3.792 15.774 1.00 95.06 85 PRO A C 1
ATOM 700 O O . PRO A 1 85 ? -10.648 2.778 15.869 1.00 95.06 85 PRO A O 1
ATOM 703 N N . ARG A 1 86 ? -12.134 4.016 14.719 1.00 94.25 86 ARG A N 1
ATOM 704 C CA . ARG A 1 86 ? -12.231 3.113 13.563 1.00 94.25 86 ARG A CA 1
ATOM 705 C C . ARG A 1 86 ? -10.885 2.954 12.850 1.00 94.25 86 ARG A C 1
ATOM 707 O O . ARG A 1 86 ? -10.464 1.834 12.585 1.00 94.25 86 ARG A O 1
ATOM 714 N N . HIS A 1 87 ? -10.188 4.058 12.593 1.00 95.94 87 HIS A N 1
ATOM 715 C CA . HIS A 1 87 ? -8.906 4.060 11.883 1.00 95.94 87 HIS A CA 1
ATOM 716 C C . HIS A 1 87 ? -7.794 3.407 12.704 1.00 95.94 87 HIS A C 1
ATOM 718 O O . HIS A 1 87 ? -6.959 2.705 12.142 1.00 95.94 87 HIS A O 1
ATOM 724 N N . ARG A 1 88 ? -7.830 3.538 14.037 1.00 95.62 88 ARG A N 1
ATOM 725 C CA . ARG A 1 88 ? -6.910 2.805 14.923 1.00 95.62 88 ARG A CA 1
ATOM 726 C C . ARG A 1 88 ? -7.055 1.295 14.789 1.00 95.62 88 ARG A C 1
ATOM 728 O O . ARG A 1 88 ? -6.048 0.608 14.690 1.00 95.62 88 ARG A O 1
ATOM 735 N N . LYS A 1 89 ? -8.289 0.778 14.744 1.00 94.31 89 LYS A N 1
ATOM 736 C CA . LYS A 1 89 ? -8.537 -0.664 14.551 1.00 94.31 89 LYS A CA 1
ATOM 737 C C . LYS A 1 89 ? -8.019 -1.151 13.196 1.00 94.31 89 LYS A C 1
ATOM 739 O O . LYS A 1 89 ? -7.433 -2.225 13.121 1.00 94.31 89 LYS A O 1
ATOM 744 N N . ILE A 1 90 ? -8.208 -0.343 12.152 1.00 94.62 90 ILE A N 1
ATOM 745 C CA . ILE A 1 90 ? -7.702 -0.622 10.803 1.00 94.62 90 ILE A CA 1
ATOM 746 C C . ILE A 1 90 ? -6.169 -0.686 10.798 1.00 94.62 90 ILE A C 1
ATOM 748 O O . ILE A 1 90 ? -5.602 -1.687 10.363 1.00 94.62 90 ILE A O 1
ATOM 752 N N . ALA A 1 91 ? -5.505 0.338 11.340 1.00 94.19 91 ALA A N 1
ATOM 753 C CA . ALA A 1 91 ? -4.049 0.395 11.414 1.00 94.19 91 ALA A CA 1
ATOM 754 C C . ALA A 1 91 ? -3.469 -0.740 12.267 1.00 94.19 91 ALA A C 1
ATOM 756 O O . ALA A 1 91 ? -2.528 -1.397 11.837 1.00 94.19 91 ALA A O 1
ATOM 757 N N . ALA A 1 92 ? -4.067 -1.022 13.430 1.00 93.19 92 ALA A N 1
ATOM 758 C CA . ALA A 1 92 ? -3.653 -2.123 14.295 1.00 93.19 92 ALA A CA 1
ATOM 759 C C . ALA A 1 92 ? -3.712 -3.465 13.558 1.00 93.19 92 ALA A C 1
ATOM 761 O O . ALA A 1 92 ? -2.742 -4.212 13.587 1.00 93.19 92 ALA A O 1
ATOM 762 N N . ARG A 1 93 ? -4.792 -3.742 12.811 1.00 91.69 93 ARG A N 1
ATOM 763 C CA . ARG A 1 93 ? -4.876 -4.978 12.022 1.00 91.69 93 ARG A CA 1
ATOM 764 C C . ARG A 1 93 ? -3.849 -5.069 10.908 1.00 91.69 93 ARG A C 1
ATOM 766 O O . ARG A 1 93 ? -3.313 -6.149 10.685 1.00 91.69 93 ARG A O 1
ATOM 773 N N . LEU A 1 94 ? -3.558 -3.966 10.227 1.00 91.06 94 LEU A N 1
ATOM 774 C CA . LEU A 1 94 ? -2.526 -3.966 9.196 1.00 91.06 94 LEU A CA 1
ATOM 775 C C . LEU A 1 94 ? -1.127 -4.193 9.799 1.00 91.06 94 LEU A C 1
ATOM 777 O O . LEU A 1 94 ? -0.343 -4.972 9.258 1.00 91.06 94 LEU A O 1
ATOM 781 N N . ILE A 1 95 ? -0.844 -3.585 10.956 1.00 91.94 95 ILE A N 1
ATOM 782 C CA . ILE A 1 95 ? 0.400 -3.798 11.711 1.00 91.94 95 ILE A CA 1
ATOM 783 C C . ILE A 1 95 ? 0.498 -5.247 12.193 1.00 91.94 95 ILE A C 1
ATOM 785 O O . ILE A 1 95 ? 1.543 -5.860 12.003 1.00 91.94 95 ILE A O 1
ATOM 789 N N . ASP A 1 96 ? -0.576 -5.823 12.740 1.00 90.06 96 ASP A N 1
ATOM 790 C CA . ASP A 1 96 ? -0.624 -7.232 13.152 1.00 90.06 96 ASP A CA 1
ATOM 791 C C . ASP A 1 96 ? -0.308 -8.165 11.977 1.00 90.06 96 ASP A C 1
ATOM 793 O O . ASP A 1 96 ? 0.396 -9.155 12.147 1.00 90.06 96 ASP A O 1
ATOM 797 N N . ILE A 1 97 ? -0.791 -7.854 10.770 1.00 88.06 97 ILE A N 1
ATOM 798 C CA . ILE A 1 97 ? -0.477 -8.635 9.567 1.00 88.06 97 ILE A CA 1
ATOM 799 C C . ILE A 1 97 ? 1.010 -8.508 9.218 1.00 88.06 97 ILE A C 1
ATOM 801 O O . ILE A 1 97 ? 1.643 -9.518 8.913 1.00 88.06 97 ILE A O 1
ATOM 805 N N . PHE A 1 98 ? 1.592 -7.307 9.275 1.00 84.62 98 PHE A N 1
ATOM 806 C CA . PHE A 1 98 ? 3.016 -7.116 8.983 1.00 84.62 98 PHE A CA 1
ATOM 807 C C . PHE A 1 98 ? 3.927 -7.760 10.038 1.00 84.62 98 PHE A C 1
ATOM 809 O O . PHE A 1 98 ? 4.862 -8.473 9.674 1.00 84.62 98 PHE A O 1
ATOM 816 N N . MET A 1 99 ? 3.625 -7.576 11.323 1.00 85.19 99 MET A N 1
ATOM 817 C CA . MET A 1 99 ? 4.391 -8.102 12.462 1.00 85.19 99 MET A CA 1
ATOM 818 C C . MET A 1 99 ? 4.177 -9.601 12.668 1.00 85.19 99 MET A C 1
ATOM 820 O O . MET A 1 99 ? 5.121 -10.344 12.921 1.00 85.19 99 MET A O 1
ATOM 824 N N . GLY A 1 100 ? 2.937 -10.059 12.517 1.00 74.19 100 GLY A N 1
ATOM 825 C CA . GLY A 1 100 ? 2.566 -11.465 12.585 1.00 74.19 100 GLY A CA 1
ATOM 826 C C . GLY A 1 100 ? 3.163 -12.246 11.430 1.00 74.19 100 GLY A C 1
ATOM 827 O O . GLY A 1 100 ? 3.585 -13.376 11.638 1.00 74.19 100 GLY A O 1
ATOM 828 N N . ARG A 1 101 ? 3.302 -11.631 10.244 1.00 58.94 101 ARG A N 1
ATOM 829 C CA . ARG A 1 101 ? 4.134 -12.201 9.188 1.00 58.94 101 ARG A CA 1
ATOM 830 C C . ARG A 1 101 ? 5.579 -12.218 9.662 1.00 58.94 101 ARG A C 1
ATOM 832 O O . ARG A 1 101 ? 6.115 -13.307 9.626 1.00 58.94 101 ARG A O 1
ATOM 839 N N . LEU A 1 102 ? 6.144 -11.116 10.184 1.00 50.16 102 LEU A N 1
ATOM 840 C CA . LEU A 1 102 ? 7.533 -10.994 10.683 1.00 50.16 102 LEU A CA 1
ATOM 841 C C . LEU A 1 102 ? 7.982 -12.098 11.669 1.00 50.16 102 LEU A C 1
ATOM 843 O O . LEU A 1 102 ? 9.158 -12.433 11.703 1.00 50.16 102 LEU A O 1
ATOM 847 N N . ALA A 1 103 ? 7.084 -12.717 12.437 1.00 40.34 103 ALA A N 1
ATOM 848 C CA . ALA A 1 103 ? 7.439 -13.860 13.293 1.00 40.34 103 ALA A CA 1
ATOM 849 C C . ALA A 1 103 ? 7.780 -15.147 12.502 1.00 40.34 103 ALA A C 1
ATOM 851 O O . ALA A 1 103 ? 8.529 -15.989 12.984 1.00 40.34 103 ALA A O 1
ATOM 852 N N . TRP A 1 104 ? 7.292 -15.285 11.264 1.00 35.44 104 TRP A N 1
ATOM 853 C CA . TRP A 1 104 ? 7.653 -16.365 10.330 1.00 35.44 104 TRP A CA 1
ATOM 854 C C . TRP A 1 104 ? 8.932 -16.054 9.528 1.00 35.44 104 TRP A C 1
ATOM 856 O O . TRP A 1 104 ? 9.275 -16.783 8.597 1.00 35.44 104 TRP A O 1
ATOM 866 N N . TRP A 1 105 ? 9.620 -14.944 9.831 1.00 43.34 105 TRP A N 1
ATOM 867 C CA . TRP A 1 105 ? 10.702 -14.382 9.016 1.00 43.34 105 TRP A CA 1
ATOM 868 C C . TRP A 1 105 ? 12.102 -14.818 9.413 1.00 43.34 105 TRP A C 1
ATOM 870 O O . TRP A 1 105 ? 13.048 -14.033 9.363 1.00 43.34 105 TRP A O 1
ATOM 880 N N . GLU A 1 106 ? 12.287 -16.116 9.585 1.00 40.88 106 GLU A N 1
ATOM 881 C CA . GLU A 1 106 ? 13.573 -16.701 9.215 1.00 40.88 106 GLU A CA 1
ATOM 882 C C . GLU A 1 106 ? 13.625 -16.817 7.668 1.00 40.88 106 GLU A C 1
ATOM 884 O O . GLU A 1 106 ? 13.652 -17.900 7.085 1.00 40.88 106 GLU A O 1
ATOM 889 N N . GLY A 1 107 ? 13.557 -15.677 6.958 1.00 44.78 107 GLY A N 1
ATOM 890 C CA . GLY A 1 107 ? 14.227 -15.572 5.659 1.00 44.78 107 GLY A CA 1
ATOM 891 C C . GLY A 1 107 ? 13.513 -15.080 4.391 1.00 44.78 107 GLY A C 1
ATOM 892 O O . GLY A 1 107 ? 14.241 -14.980 3.403 1.00 44.78 107 GLY A O 1
ATOM 893 N N . ARG A 1 108 ? 12.203 -14.758 4.283 1.00 43.62 108 ARG A N 1
ATOM 894 C CA . ARG A 1 108 ? 11.637 -14.326 2.964 1.00 43.62 108 ARG A CA 1
ATOM 895 C C . ARG A 1 108 ? 10.458 -13.317 2.959 1.00 43.62 108 ARG A C 1
ATOM 897 O O . ARG A 1 108 ? 9.321 -13.699 3.187 1.00 43.62 108 ARG A O 1
ATOM 904 N N . MET A 1 109 ? 10.779 -12.110 2.464 1.00 49.38 109 MET A N 1
ATOM 905 C CA . MET A 1 109 ? 10.030 -11.162 1.595 1.00 49.38 109 MET A CA 1
ATOM 906 C C . MET A 1 109 ? 8.729 -10.466 2.066 1.00 49.38 109 MET A C 1
ATOM 908 O O . MET A 1 109 ? 7.750 -11.095 2.462 1.00 49.38 109 MET A O 1
ATOM 912 N N . VAL A 1 110 ? 8.729 -9.122 1.934 1.00 49.81 110 VAL A N 1
ATOM 913 C CA . VAL A 1 110 ? 7.662 -8.190 2.362 1.00 49.81 110 VAL A CA 1
ATOM 914 C C . VAL A 1 110 ? 6.629 -8.159 1.251 1.00 49.81 110 VAL A C 1
ATOM 916 O O . VAL A 1 110 ? 6.994 -8.054 0.087 1.00 49.81 110 VAL A O 1
ATOM 919 N N . CYS A 1 111 ? 5.356 -8.266 1.626 1.00 46.34 111 CYS A N 1
ATOM 920 C CA . CYS A 1 111 ? 4.200 -8.194 0.741 1.00 46.34 111 CYS A CA 1
ATOM 921 C C . CYS A 1 111 ? 4.123 -6.804 0.076 1.00 46.34 111 CYS A C 1
ATOM 923 O O . CYS A 1 111 ? 3.858 -5.838 0.789 1.00 46.34 111 CYS A O 1
ATOM 925 N N . PRO A 1 112 ? 4.306 -6.672 -1.251 1.00 47.78 112 PRO A N 1
ATOM 926 C CA . PRO A 1 112 ? 4.113 -5.406 -1.968 1.00 47.78 112 PRO A CA 1
ATOM 927 C C . PRO A 1 112 ? 2.638 -5.127 -2.317 1.00 47.78 112 PRO A C 1
ATOM 929 O O . PRO A 1 112 ? 2.337 -4.238 -3.106 1.00 47.78 112 PRO A O 1
ATOM 932 N N . CYS A 1 113 ? 1.714 -5.922 -1.779 1.00 41.38 113 CYS A N 1
ATOM 933 C CA . CYS A 1 113 ? 0.302 -5.953 -2.166 1.00 41.38 113 CYS A CA 1
ATOM 934 C C . CYS A 1 113 ? -0.599 -5.142 -1.223 1.00 41.38 113 CYS A C 1
ATOM 936 O O . CYS A 1 113 ? -1.798 -5.044 -1.479 1.00 41.38 113 CYS A O 1
ATOM 938 N N . CYS A 1 114 ? -0.033 -4.620 -0.131 1.00 38.44 114 CYS A N 1
ATOM 939 C CA . CYS A 1 114 ? -0.726 -3.848 0.897 1.00 38.44 114 CYS A CA 1
ATOM 940 C C . CYS A 1 114 ? -0.418 -2.357 0.761 1.00 38.44 114 CYS A C 1
ATOM 942 O O . CYS A 1 114 ? 0.774 -2.034 0.566 1.00 38.44 114 CYS A O 1
#

pLDDT: mean 79.17, std 15.06, range [35.44, 95.94]

InterPro domains:
  IPR005204 Hemocyanin, N-terminal [PF03722] (20-101)
  IPR013788 Hemocyanin/hexamerin [PTHR11511] (4-101)
  IPR036697 Hemocyanin, N-terminal domain superfamily [G3DSA:1.20.1370.10] (1-106)
  IPR036697 Hemocyanin, N-terminal domain superfamily [SSF48050] (5-101)

Organism: NCBI:txid34690

Sequence (114 aa):
MPFDKKHLLLLLDRPREPVFMGKGRVVFDVPDNYLTDRYRPIGPEIQNRFGENAEERIPVRSIALPDLRIPMSLGRQEQFSLFIPRHRKIAARLIDIFMGRLAWWEGRMVCPCC

Foldseek 3Di:
DADDPVVVVLCVQPVLDQQQADSDQEGEPDDLVLDDPVCNVVVVVSCVVRVVRHPYYHYDDDDPDDPCVLLVVAPPPDDADCVDPSNVVNVVVVVCVQVVVVVVPPGDDDDSSD

Radius of gyration: 15.29 Å; chains: 1; bounding box: 32×27×39 Å

Secondary structure (DSSP, 8-state):
-PPPTHHHHHHHSSTTS-TTS-BTTEEEE--GGGS-TTTGGGHHHHHHHHHTT-SEEEEPPP-PPP--TTGGGS-TTSPP-TTSHHHHHHHHHHHHHHHHHHTT-SS----TT-